Protein AF-A0A7W4HUT7-F1 (afdb_monomer)

Mean predicted aligned error: 7.54 Å

Radius of gyration: 17.28 Å; Cα contacts (8 Å, |Δi|>4): 114; chains: 1; bounding box: 46×26×65 Å

Sequence (146 aa):
MDSSMDNFKQKFIEEAVDLIDTLEKTVLELEENPGDIDIVQRVFRIMHTLKGNSSMFGYEQIDRFTHHMETIYDLVRSHEREVNGAILDVTLRSVDHLKQLLHEAGDESPELMAQQEELMGLMDNIIEGKEPAATQPAATDTPTSS

Structure (mmCIF, N/CA/C/O backbone):
data_AF-A0A7W4HUT7-F1
#
_entry.id   AF-A0A7W4HUT7-F1
#
loop_
_atom_site.group_PDB
_atom_site.id
_atom_site.type_symbol
_atom_site.label_atom_id
_atom_site.label_alt_id
_atom_site.label_comp_id
_atom_site.label_asym_id
_atom_site.label_entity_id
_atom_site.label_seq_id
_atom_site.pdbx_PDB_ins_code
_atom_site.Cartn_x
_atom_site.Cartn_y
_atom_site.Cartn_z
_atom_site.occupancy
_atom_site.B_iso_or_equiv
_atom_site.auth_seq_id
_atom_site.auth_comp_id
_atom_site.auth_asym_id
_atom_site.auth_atom_id
_atom_site.pdbx_PDB_model_num
ATOM 1 N N . MET A 1 1 ? 14.195 3.484 -31.536 1.00 51.25 1 MET A N 1
ATOM 2 C CA . MET A 1 1 ? 12.952 2.725 -31.286 1.00 51.25 1 MET A CA 1
ATOM 3 C C . MET A 1 1 ? 13.290 1.873 -30.073 1.00 51.25 1 MET A C 1
ATOM 5 O O . MET A 1 1 ? 14.078 0.964 -30.251 1.00 51.25 1 MET A O 1
ATOM 9 N N . ASP A 1 2 ? 13.021 2.257 -28.826 1.00 57.62 2 ASP A N 1
ATOM 10 C CA . ASP A 1 2 ? 11.762 2.729 -28.229 1.00 57.62 2 ASP A CA 1
ATOM 11 C C . ASP A 1 2 ? 12.016 3.640 -26.994 1.00 57.62 2 ASP A C 1
ATOM 13 O O . ASP A 1 2 ? 11.728 3.298 -25.858 1.00 57.62 2 ASP A O 1
ATOM 17 N N . SER A 1 3 ? 12.600 4.829 -27.190 1.00 63.44 3 SER A N 1
ATOM 18 C CA . SER A 1 3 ? 12.935 5.732 -26.068 1.00 63.44 3 SER A CA 1
ATOM 19 C C . SER A 1 3 ? 11.719 6.403 -25.417 1.00 63.44 3 SER A C 1
ATOM 21 O O . SER A 1 3 ? 11.862 7.074 -24.401 1.00 63.44 3 SER A O 1
ATOM 23 N N . SER A 1 4 ? 10.527 6.299 -26.007 1.00 68.94 4 SER A N 1
ATOM 24 C CA . SER A 1 4 ? 9.317 6.915 -25.454 1.00 68.94 4 SER A CA 1
ATOM 25 C C . SER A 1 4 ? 8.685 6.028 -24.387 1.00 68.94 4 SER A C 1
ATOM 27 O O . SER A 1 4 ? 8.333 6.546 -23.333 1.00 68.94 4 SER A O 1
ATOM 29 N N . MET A 1 5 ? 8.599 4.713 -24.615 1.00 69.94 5 MET A N 1
ATOM 30 C CA . MET A 1 5 ? 8.050 3.770 -23.637 1.00 69.94 5 MET A CA 1
ATOM 31 C C . MET A 1 5 ? 8.893 3.713 -22.358 1.00 69.94 5 MET A C 1
ATOM 33 O O . MET A 1 5 ? 8.339 3.746 -21.261 1.00 69.94 5 MET A O 1
ATOM 37 N N . ASP A 1 6 ? 10.221 3.739 -22.489 1.00 75.00 6 ASP A N 1
ATOM 38 C CA . ASP A 1 6 ? 11.141 3.761 -21.344 1.00 75.00 6 ASP A CA 1
ATOM 39 C C . ASP A 1 6 ? 10.977 5.035 -20.494 1.00 75.00 6 ASP A C 1
ATOM 41 O O . ASP A 1 6 ? 10.971 4.968 -19.267 1.00 75.00 6 ASP A O 1
ATOM 45 N N . ASN A 1 7 ? 10.742 6.192 -21.128 1.00 79.38 7 ASN A N 1
ATOM 46 C CA . ASN A 1 7 ? 10.446 7.439 -20.411 1.00 79.38 7 ASN A CA 1
ATOM 47 C C . ASN A 1 7 ? 9.108 7.378 -19.653 1.00 79.38 7 ASN A C 1
ATOM 49 O O . ASN A 1 7 ? 9.004 7.910 -18.549 1.00 79.38 7 ASN A O 1
ATOM 53 N N . PHE A 1 8 ? 8.081 6.732 -20.217 1.00 82.62 8 PHE A N 1
ATOM 54 C CA . PHE A 1 8 ? 6.800 6.561 -19.523 1.00 82.62 8 PHE A CA 1
ATOM 55 C C . PHE A 1 8 ? 6.911 5.599 -18.338 1.00 82.62 8 PHE A C 1
ATOM 57 O O . PHE A 1 8 ? 6.339 5.877 -17.286 1.00 82.62 8 PHE A O 1
ATOM 64 N N . LYS A 1 9 ? 7.688 4.518 -18.474 1.00 82.31 9 LYS A N 1
ATOM 65 C CA . LYS A 1 9 ? 7.982 3.601 -17.365 1.00 82.31 9 LYS A CA 1
ATOM 66 C C . LYS A 1 9 ? 8.749 4.290 -16.241 1.00 82.31 9 LYS A C 1
ATOM 68 O O . LYS A 1 9 ? 8.388 4.115 -15.084 1.00 82.31 9 LYS A O 1
ATOM 73 N N . GLN A 1 10 ? 9.746 5.110 -16.572 1.00 84.06 10 GLN A N 1
ATOM 74 C CA . GLN A 1 10 ? 10.496 5.878 -15.576 1.00 84.06 10 GLN A CA 1
ATOM 75 C C . GLN A 1 10 ? 9.586 6.847 -14.809 1.00 84.06 10 GLN A C 1
ATOM 77 O O . GLN A 1 10 ? 9.618 6.883 -13.583 1.00 84.06 10 GLN A O 1
ATOM 82 N N . LYS A 1 11 ? 8.717 7.572 -15.524 1.00 86.81 11 LYS A N 1
ATOM 83 C CA . LYS A 1 11 ? 7.736 8.476 -14.908 1.00 86.81 11 LYS A CA 1
ATOM 84 C C . LYS A 1 11 ? 6.744 7.733 -14.011 1.00 86.81 11 LYS A C 1
ATOM 86 O O . LYS A 1 11 ? 6.391 8.232 -12.951 1.00 86.81 11 LYS A O 1
ATOM 91 N N . PHE A 1 12 ? 6.314 6.539 -14.419 1.00 86.94 12 PHE A N 1
ATOM 92 C CA . PHE A 1 12 ? 5.495 5.678 -13.571 1.00 86.94 12 PHE A CA 1
ATOM 93 C C . PHE A 1 12 ? 6.227 5.287 -12.287 1.00 86.94 12 PHE A C 1
ATOM 95 O O . PHE A 1 12 ? 5.628 5.374 -11.224 1.00 86.94 12 PHE A O 1
ATOM 102 N N . ILE A 1 13 ? 7.497 4.874 -12.368 1.00 88.31 13 ILE A N 1
ATOM 103 C CA . ILE A 1 13 ? 8.278 4.500 -11.181 1.00 88.31 13 ILE A CA 1
ATOM 104 C C . ILE A 1 13 ? 8.372 5.689 -10.219 1.00 88.31 13 ILE A C 1
ATOM 106 O O . ILE A 1 13 ? 8.132 5.520 -9.029 1.00 88.31 13 ILE A O 1
ATOM 110 N N . GLU A 1 14 ? 8.647 6.893 -10.725 1.00 90.00 14 GLU A N 1
ATOM 111 C CA . GLU A 1 14 ? 8.675 8.121 -9.917 1.00 90.00 14 GLU A CA 1
ATOM 112 C C . GLU A 1 14 ? 7.326 8.387 -9.225 1.00 90.00 14 GLU A C 1
ATOM 114 O O . GLU A 1 14 ? 7.277 8.569 -8.011 1.00 90.00 14 GLU A O 1
ATOM 119 N N . GLU A 1 15 ? 6.218 8.327 -9.970 1.00 91.19 15 GLU A N 1
ATOM 120 C CA . GLU A 1 15 ? 4.870 8.512 -9.415 1.00 91.19 15 GLU A CA 1
ATOM 121 C C . GLU A 1 15 ? 4.497 7.409 -8.410 1.00 91.19 15 GLU A C 1
ATOM 123 O O . GLU A 1 15 ? 3.839 7.673 -7.404 1.00 91.19 15 GLU A O 1
ATOM 128 N N . ALA A 1 16 ? 4.915 6.168 -8.660 1.00 92.00 16 ALA A N 1
ATOM 129 C CA . ALA A 1 16 ? 4.662 5.037 -7.780 1.00 92.00 16 ALA A CA 1
ATOM 130 C C . ALA A 1 16 ? 5.435 5.170 -6.460 1.00 92.00 16 ALA A C 1
ATOM 132 O O . ALA A 1 16 ? 4.866 4.901 -5.403 1.00 92.00 16 ALA A O 1
ATOM 133 N N . VAL A 1 17 ? 6.686 5.644 -6.501 1.00 92.19 17 VAL A N 1
ATOM 134 C CA . VAL A 1 17 ? 7.478 5.946 -5.299 1.00 92.19 17 VAL A CA 1
ATOM 135 C C . VAL A 1 17 ? 6.792 7.026 -4.459 1.00 92.19 17 VAL A C 1
ATOM 137 O O . VAL A 1 17 ? 6.580 6.815 -3.265 1.00 92.19 17 VAL A O 1
ATOM 140 N N . ASP A 1 18 ? 6.349 8.125 -5.075 1.00 94.06 18 ASP A N 1
ATOM 141 C CA . ASP A 1 18 ? 5.629 9.198 -4.371 1.00 94.06 18 ASP A CA 1
ATOM 142 C C . ASP A 1 18 ? 4.313 8.702 -3.739 1.00 94.06 18 ASP A C 1
ATOM 144 O O . ASP A 1 18 ? 3.954 9.079 -2.612 1.00 94.06 18 ASP A O 1
ATOM 148 N N . LEU A 1 19 ? 3.582 7.831 -4.447 1.00 94.56 19 LEU A N 1
ATOM 149 C CA . LEU A 1 19 ? 2.367 7.199 -3.931 1.00 94.56 19 LEU A CA 1
ATOM 150 C C . LEU A 1 19 ? 2.668 6.301 -2.730 1.00 94.56 19 LEU A C 1
ATOM 152 O O . LEU A 1 19 ? 1.940 6.368 -1.741 1.00 94.56 19 LEU A O 1
ATOM 156 N N . ILE A 1 20 ? 3.729 5.495 -2.781 1.00 94.50 20 ILE A N 1
ATOM 157 C CA . ILE A 1 20 ? 4.098 4.593 -1.684 1.00 94.50 20 ILE A CA 1
ATOM 158 C C . ILE A 1 20 ? 4.599 5.375 -0.465 1.00 94.50 20 ILE A C 1
ATOM 160 O O . ILE A 1 20 ? 4.224 5.049 0.657 1.00 94.50 20 ILE A O 1
ATOM 164 N N . ASP A 1 21 ? 5.360 6.451 -0.651 1.00 95.12 21 ASP A N 1
ATOM 165 C CA . ASP A 1 21 ? 5.761 7.327 0.458 1.00 95.12 21 ASP A CA 1
ATOM 166 C C . ASP A 1 21 ? 4.551 8.021 1.104 1.00 95.12 21 ASP A C 1
ATOM 168 O O . ASP A 1 21 ? 4.515 8.269 2.314 1.00 95.12 21 ASP A O 1
ATOM 172 N N . THR A 1 22 ? 3.530 8.341 0.306 1.00 96.12 22 THR A N 1
ATOM 173 C CA . THR A 1 22 ? 2.258 8.871 0.815 1.00 96.12 22 THR A CA 1
ATOM 174 C C . THR A 1 22 ? 1.450 7.791 1.537 1.00 96.12 22 THR A C 1
ATOM 176 O O . THR A 1 22 ? 0.825 8.077 2.564 1.00 96.12 22 THR A O 1
ATOM 179 N N . LEU A 1 23 ? 1.473 6.557 1.025 1.00 95.88 23 LEU A N 1
ATOM 180 C CA . LEU A 1 23 ? 0.850 5.393 1.648 1.00 95.88 23 LEU A CA 1
ATOM 181 C C . LEU A 1 23 ? 1.450 5.144 3.031 1.00 95.88 23 LEU A C 1
ATOM 183 O O . LEU A 1 23 ? 0.699 5.097 3.997 1.00 95.88 23 LEU A O 1
ATOM 187 N N . GLU A 1 24 ? 2.777 5.076 3.136 1.00 96.12 24 GLU A N 1
ATOM 188 C CA . GLU A 1 24 ? 3.500 4.869 4.394 1.00 96.12 24 GLU A CA 1
ATOM 189 C C . GLU A 1 24 ? 3.079 5.884 5.460 1.00 96.12 24 GLU A C 1
ATOM 191 O O . GLU A 1 24 ? 2.616 5.512 6.535 1.00 96.12 24 GLU A O 1
ATOM 196 N N . LYS A 1 25 ? 3.141 7.182 5.133 1.00 96.81 25 LYS A N 1
ATOM 197 C CA . LYS A 1 25 ? 2.737 8.259 6.051 1.00 96.81 25 LYS A CA 1
ATOM 198 C C . LYS A 1 25 ? 1.282 8.129 6.488 1.00 96.81 25 LYS A C 1
ATOM 200 O O . LYS A 1 25 ? 0.967 8.372 7.646 1.00 96.81 25 LYS A O 1
ATOM 205 N N . THR A 1 26 ? 0.399 7.756 5.564 1.00 96.31 26 THR A N 1
ATOM 206 C CA . THR A 1 26 ? -1.029 7.585 5.857 1.00 96.31 26 THR A CA 1
ATOM 207 C C . THR A 1 26 ? -1.275 6.359 6.740 1.00 96.31 26 THR A C 1
ATOM 209 O O . THR A 1 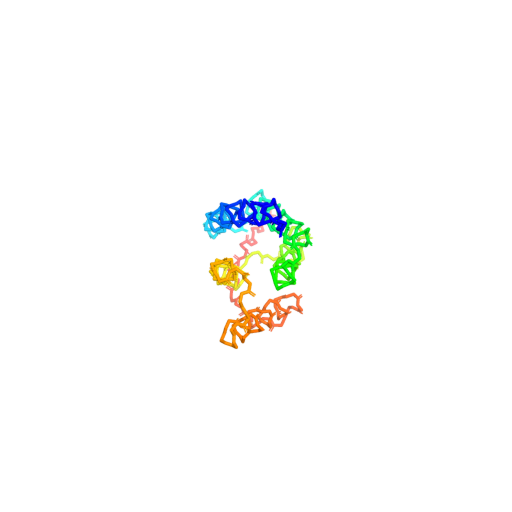26 ? -2.149 6.397 7.598 1.00 96.31 26 THR A O 1
ATOM 212 N N . VAL A 1 27 ? -0.507 5.281 6.568 1.00 95.19 27 VAL A N 1
ATOM 213 C CA . VAL A 1 27 ? -0.593 4.081 7.415 1.00 95.19 27 VAL A CA 1
ATOM 214 C C . VAL A 1 27 ? -0.058 4.364 8.819 1.00 95.19 27 VAL A C 1
ATOM 216 O O . VAL A 1 27 ? -0.672 3.929 9.784 1.00 95.19 27 VAL A O 1
ATOM 219 N N . LEU A 1 28 ? 1.013 5.151 8.956 1.00 95.62 28 LEU A N 1
ATOM 220 C CA . LEU A 1 28 ? 1.497 5.609 10.266 1.00 95.62 28 LEU A CA 1
ATOM 221 C C . LEU A 1 28 ? 0.469 6.512 10.973 1.00 95.62 28 LEU A C 1
ATOM 223 O O . LEU A 1 28 ? 0.239 6.382 12.168 1.00 95.62 28 LEU A O 1
ATOM 227 N N . GLU A 1 29 ? -0.218 7.382 10.231 1.00 95.62 29 GLU A N 1
ATOM 228 C CA . GLU A 1 29 ? -1.333 8.180 10.767 1.00 95.62 29 GLU A CA 1
ATOM 229 C C . GLU A 1 29 ? -2.510 7.292 11.220 1.00 95.62 29 GLU A C 1
ATOM 231 O O . GLU A 1 29 ? -3.152 7.570 12.237 1.00 95.62 29 GLU A O 1
ATOM 236 N N . LEU A 1 30 ? -2.775 6.206 10.480 1.00 94.25 30 LEU A N 1
ATOM 237 C CA . LEU A 1 30 ? -3.786 5.205 10.822 1.00 94.25 30 LEU A CA 1
ATOM 238 C C . LEU A 1 30 ? -3.397 4.401 12.066 1.00 94.25 30 LEU A C 1
ATOM 240 O O . LEU A 1 30 ? -4.271 4.045 12.846 1.00 94.25 30 LEU A O 1
ATOM 244 N N . GLU A 1 31 ? -2.112 4.120 12.269 1.00 92.94 31 GLU A N 1
ATOM 245 C CA . GLU A 1 31 ? -1.619 3.460 13.480 1.00 92.94 31 GLU A CA 1
ATOM 246 C C . GLU A 1 31 ? -1.915 4.295 14.733 1.00 92.94 31 GLU A C 1
ATOM 248 O O . GLU A 1 31 ? -2.351 3.752 15.749 1.00 92.94 31 GLU A O 1
ATOM 253 N N . GLU A 1 32 ? -1.760 5.619 14.651 1.00 93.25 32 GLU A N 1
ATOM 254 C CA . GLU A 1 32 ? -2.133 6.528 15.740 1.00 93.25 32 GLU A CA 1
ATOM 255 C C . GLU A 1 32 ? -3.660 6.648 15.916 1.00 93.25 32 GLU A C 1
ATOM 257 O O . GLU A 1 32 ? -4.135 6.895 17.027 1.00 93.25 32 GLU A O 1
ATOM 262 N N . ASN A 1 33 ? -4.437 6.456 14.841 1.00 92.38 33 ASN A N 1
ATOM 263 C CA . ASN A 1 33 ? -5.891 6.651 14.812 1.00 92.38 33 ASN A CA 1
ATOM 264 C C . ASN A 1 33 ? -6.630 5.490 14.1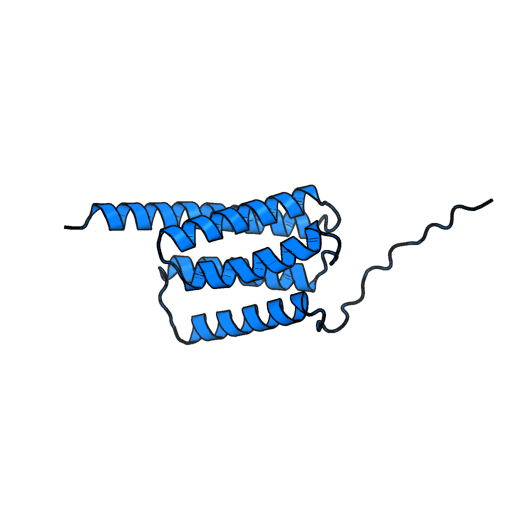03 1.00 92.38 33 ASN A C 1
ATOM 266 O O . ASN A 1 33 ? -7.283 5.706 13.080 1.00 92.38 33 ASN A O 1
ATOM 270 N N . PRO A 1 34 ? -6.606 4.254 14.641 1.00 89.12 34 PRO A N 1
ATOM 271 C CA . PRO A 1 34 ? -7.074 3.055 13.926 1.00 89.12 34 PRO A CA 1
ATOM 272 C C . PRO A 1 34 ? -8.586 3.024 13.655 1.00 89.12 34 PRO A C 1
ATOM 274 O O . PRO A 1 34 ? -9.049 2.259 12.812 1.00 89.12 34 PRO A O 1
ATOM 277 N N . GLY A 1 35 ? -9.366 3.851 14.358 1.00 87.12 35 GLY A N 1
ATOM 278 C CA . GLY A 1 35 ? -10.811 3.997 14.151 1.00 87.12 35 GLY A CA 1
ATOM 279 C C . GLY A 1 35 ? -11.207 5.071 13.133 1.00 87.12 35 GLY A C 1
ATOM 280 O O . GLY A 1 35 ? -12.400 5.268 12.904 1.00 87.12 35 GLY A O 1
ATOM 281 N N . ASP A 1 36 ? -10.249 5.796 12.550 1.00 93.19 36 ASP A N 1
ATOM 282 C CA . ASP A 1 36 ? -10.545 6.867 11.601 1.00 93.19 36 ASP A CA 1
ATOM 283 C C . ASP A 1 36 ? -10.764 6.312 10.184 1.00 93.19 36 ASP A C 1
ATOM 285 O O . ASP A 1 36 ? -9.836 5.992 9.431 1.00 93.19 36 ASP A O 1
ATOM 289 N N . ILE A 1 37 ? -12.039 6.221 9.808 1.00 91.06 37 ILE A N 1
ATOM 290 C CA . ILE A 1 37 ? -12.466 5.718 8.503 1.00 91.06 37 ILE A CA 1
ATOM 291 C C . ILE A 1 37 ? -11.995 6.602 7.339 1.00 91.06 37 ILE A C 1
ATOM 293 O O . ILE A 1 37 ? -11.798 6.093 6.233 1.00 91.06 37 ILE A O 1
ATOM 297 N N . ASP A 1 38 ? -11.772 7.901 7.549 1.00 94.38 38 ASP A N 1
ATOM 298 C CA . ASP A 1 38 ? -11.304 8.794 6.488 1.00 94.38 38 ASP A CA 1
ATOM 299 C C . ASP A 1 38 ? -9.847 8.480 6.121 1.00 94.38 38 ASP A C 1
ATOM 301 O O . ASP A 1 38 ? -9.479 8.520 4.936 1.00 94.38 38 ASP A O 1
ATOM 305 N N . ILE A 1 39 ? -9.032 8.086 7.107 1.00 95.56 39 ILE A N 1
ATOM 306 C CA . ILE A 1 39 ? -7.663 7.607 6.884 1.00 95.56 39 ILE A CA 1
ATOM 307 C C . ILE A 1 39 ? -7.688 6.267 6.140 1.00 95.56 39 ILE A C 1
ATOM 309 O O . ILE A 1 39 ? -7.009 6.127 5.121 1.00 95.56 39 ILE A O 1
ATOM 313 N N . VAL A 1 40 ? -8.538 5.317 6.550 1.00 94.56 40 VAL A N 1
ATOM 314 C CA . VAL A 1 40 ? -8.736 4.036 5.836 1.00 94.56 40 VAL A CA 1
ATOM 315 C C . VAL A 1 40 ? -9.102 4.272 4.363 1.00 94.56 40 VAL A C 1
ATOM 317 O O . VAL A 1 40 ? -8.516 3.672 3.461 1.00 94.56 40 VAL A O 1
ATOM 320 N N . GLN A 1 41 ? -10.023 5.200 4.085 1.00 93.88 41 GLN A N 1
ATOM 321 C CA . GLN A 1 41 ? -10.428 5.548 2.718 1.00 93.88 41 GLN A CA 1
ATOM 322 C C . GLN A 1 4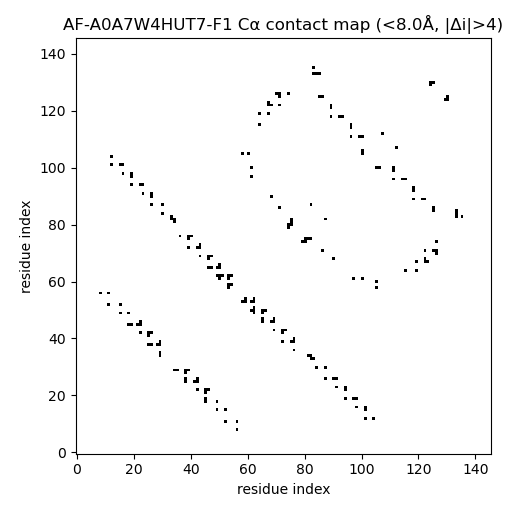1 ? -9.305 6.213 1.912 1.00 93.88 41 GLN A C 1
ATOM 324 O O . GLN A 1 41 ? -9.270 6.111 0.682 1.00 93.88 41 GLN A O 1
ATOM 329 N N . ARG A 1 42 ? -8.392 6.944 2.559 1.00 95.44 42 ARG A N 1
ATOM 330 C CA . ARG A 1 42 ? -7.186 7.471 1.901 1.00 95.44 42 ARG A CA 1
ATOM 331 C C . ARG A 1 42 ? -6.224 6.345 1.543 1.00 95.44 42 ARG A C 1
ATOM 333 O O . ARG A 1 42 ? -5.801 6.295 0.390 1.00 95.44 42 ARG A O 1
ATOM 340 N N . VAL A 1 43 ? -5.944 5.436 2.479 1.00 94.94 43 VAL A N 1
ATOM 341 C CA . VAL A 1 43 ? -5.098 4.255 2.243 1.00 94.94 43 VAL A CA 1
ATOM 342 C C . VAL A 1 43 ? -5.616 3.453 1.048 1.00 94.94 43 VAL A C 1
ATOM 344 O O . VAL A 1 43 ? -4.883 3.240 0.082 1.00 94.94 43 VAL A O 1
ATOM 347 N N . PHE A 1 44 ? -6.909 3.116 1.055 1.00 94.00 44 PHE A N 1
ATOM 348 C CA . PHE A 1 44 ? -7.559 2.379 -0.030 1.00 94.00 44 PHE A CA 1
ATOM 349 C C . PHE A 1 44 ? -7.399 3.075 -1.392 1.00 94.00 44 PHE A C 1
ATOM 351 O O . PHE A 1 44 ? -7.042 2.442 -2.383 1.00 94.00 44 PHE A O 1
ATOM 358 N N . ARG A 1 45 ? -7.622 4.397 -1.462 1.00 94.44 45 ARG A N 1
ATOM 359 C CA . ARG A 1 45 ? -7.497 5.164 -2.716 1.00 94.44 45 ARG A CA 1
ATOM 360 C C . ARG A 1 45 ? -6.074 5.162 -3.272 1.00 94.44 45 ARG A C 1
ATOM 362 O O . ARG A 1 45 ? -5.907 5.085 -4.491 1.00 94.44 45 ARG A O 1
ATOM 369 N N . ILE A 1 46 ? -5.068 5.248 -2.403 1.00 94.62 46 ILE A N 1
ATOM 370 C CA . ILE A 1 46 ? -3.660 5.201 -2.813 1.00 94.62 46 ILE A CA 1
ATOM 371 C C . ILE A 1 46 ? -3.336 3.818 -3.389 1.00 94.62 46 ILE A C 1
ATOM 373 O O . ILE A 1 46 ? -2.822 3.737 -4.504 1.00 94.62 46 ILE A O 1
ATOM 377 N N . MET A 1 47 ? -3.723 2.741 -2.693 1.00 92.38 47 MET A N 1
ATOM 378 C CA . MET A 1 47 ? -3.532 1.364 -3.169 1.00 92.38 47 MET A CA 1
ATOM 379 C C . MET A 1 47 ? -4.236 1.110 -4.505 1.00 92.38 47 MET A C 1
ATOM 381 O O . MET A 1 47 ? -3.623 0.595 -5.435 1.00 92.38 47 MET A O 1
ATOM 385 N N . HIS A 1 48 ? -5.492 1.543 -4.640 1.00 91.62 48 HIS A N 1
ATOM 386 C CA . HIS A 1 48 ? -6.263 1.391 -5.874 1.00 91.62 48 HIS A CA 1
ATOM 387 C C . HIS A 1 48 ? -5.607 2.115 -7.062 1.00 91.62 48 HIS A C 1
ATOM 389 O O . HIS A 1 48 ? -5.585 1.601 -8.181 1.00 91.62 48 HIS A O 1
ATOM 395 N N . THR A 1 49 ? -5.037 3.299 -6.814 1.00 93.12 49 THR A N 1
ATOM 396 C CA . THR A 1 49 ? -4.291 4.057 -7.830 1.00 93.12 49 THR A CA 1
ATOM 397 C C . THR A 1 49 ? -3.000 3.333 -8.213 1.00 93.12 49 THR A C 1
ATOM 399 O O . THR A 1 49 ? -2.706 3.189 -9.398 1.00 93.12 49 THR A O 1
ATOM 402 N N . LEU A 1 50 ? -2.253 2.821 -7.230 1.00 91.88 50 LEU A N 1
ATOM 403 C CA . LEU A 1 50 ? -1.018 2.072 -7.467 1.00 91.88 50 LEU A CA 1
ATOM 404 C C . LEU A 1 50 ? -1.271 0.776 -8.259 1.00 91.88 50 LEU A C 1
ATOM 406 O O . LEU A 1 50 ? -0.533 0.478 -9.200 1.00 91.88 50 LEU A O 1
ATOM 410 N N . LYS A 1 51 ? -2.353 0.051 -7.949 1.00 90.62 51 LYS A N 1
ATOM 411 C CA . LYS A 1 51 ? -2.812 -1.124 -8.705 1.00 90.62 51 LYS A CA 1
ATOM 412 C C . LYS A 1 51 ? -3.158 -0.766 -10.152 1.00 90.62 51 LYS A C 1
ATOM 414 O O . LYS A 1 51 ? -2.647 -1.366 -11.092 1.00 90.62 51 LYS A O 1
ATOM 419 N N . GLY A 1 52 ? -3.982 0.267 -10.347 1.00 89.44 52 GLY A N 1
ATOM 420 C CA . GLY A 1 52 ? -4.366 0.724 -11.685 1.00 89.44 52 GLY A CA 1
ATOM 421 C C . GLY A 1 52 ? -3.156 1.104 -12.541 1.00 89.44 52 GLY A C 1
ATOM 422 O O . GLY A 1 52 ? -3.062 0.701 -13.703 1.00 89.44 52 GLY A O 1
ATOM 423 N N . ASN A 1 53 ? -2.198 1.818 -11.949 1.00 89.12 53 ASN A N 1
ATOM 424 C CA . ASN A 1 53 ? -0.980 2.213 -12.642 1.00 89.12 53 ASN A CA 1
ATOM 425 C C . ASN A 1 53 ? -0.083 0.997 -12.950 1.00 89.12 53 ASN A C 1
ATOM 427 O O . ASN A 1 53 ? 0.358 0.841 -14.086 1.00 89.12 53 ASN A O 1
ATOM 431 N N . SER A 1 54 ? 0.156 0.101 -11.987 1.00 88.50 54 SER A N 1
ATOM 432 C CA . SER A 1 54 ? 0.991 -1.095 -12.204 1.00 88.50 54 SER A CA 1
ATOM 433 C C . SER A 1 54 ? 0.422 -2.029 -13.277 1.00 88.50 54 SER A C 1
ATOM 435 O O . SER A 1 54 ? 1.166 -2.450 -14.166 1.00 88.50 54 SER A O 1
ATOM 437 N N . SER A 1 55 ? -0.894 -2.257 -13.276 1.00 89.06 55 SER A N 1
ATOM 438 C CA . SER A 1 55 ? -1.597 -3.019 -14.315 1.00 89.06 55 SER A CA 1
ATOM 439 C C . SER A 1 55 ? -1.439 -2.38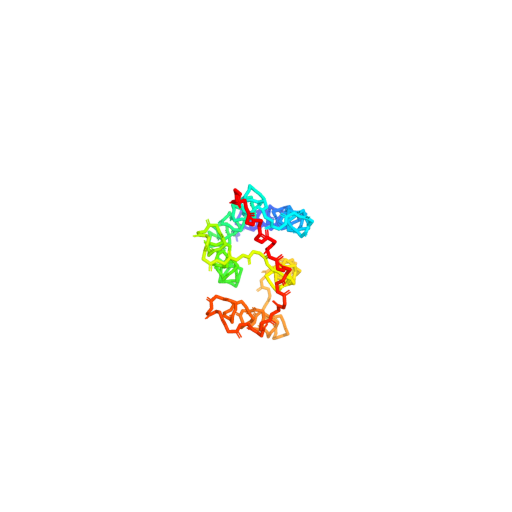9 -15.708 1.00 89.06 55 SER A C 1
ATOM 441 O O . SER A 1 55 ? -1.157 -3.082 -16.685 1.00 89.06 55 SER A O 1
ATOM 443 N N . MET A 1 56 ? -1.528 -1.055 -15.809 1.00 87.81 56 MET A N 1
ATOM 444 C CA . MET A 1 56 ? -1.378 -0.327 -17.077 1.00 87.81 56 MET A CA 1
ATOM 445 C C . MET A 1 56 ? 0.023 -0.463 -17.695 1.00 87.81 56 MET A C 1
ATOM 447 O O . MET A 1 56 ? 0.148 -0.500 -18.921 1.00 87.81 56 MET A O 1
ATOM 451 N N . PHE A 1 57 ? 1.071 -0.530 -16.869 1.00 85.88 57 PHE A N 1
ATOM 452 C CA . PHE A 1 57 ? 2.463 -0.622 -17.327 1.00 85.88 57 PHE A CA 1
ATOM 453 C C . PHE A 1 57 ? 3.023 -2.055 -17.356 1.00 85.88 57 PHE A C 1
ATOM 455 O O . PHE A 1 57 ? 4.159 -2.244 -17.798 1.00 85.88 57 PHE A O 1
ATOM 462 N N . GLY A 1 58 ? 2.226 -3.055 -16.959 1.00 85.00 58 GLY A N 1
ATOM 463 C CA . GLY A 1 58 ? 2.582 -4.476 -17.016 1.00 85.00 58 GLY A CA 1
ATOM 464 C C . GLY A 1 58 ? 3.442 -4.968 -15.848 1.00 85.00 58 GLY A C 1
ATOM 465 O O . GLY A 1 58 ? 4.175 -5.938 -16.010 1.00 85.00 58 GLY A O 1
ATOM 466 N N . TYR A 1 59 ? 3.380 -4.310 -14.688 1.00 87.81 59 TYR A N 1
ATOM 467 C CA . TYR A 1 59 ? 4.057 -4.766 -13.469 1.00 87.81 59 TYR A CA 1
ATOM 468 C C . TYR A 1 59 ? 3.166 -5.753 -12.706 1.00 87.81 59 TYR A C 1
ATOM 470 O O . TYR A 1 59 ? 2.546 -5.398 -11.702 1.00 87.81 59 TYR A O 1
ATOM 478 N N . GLU A 1 60 ? 3.094 -6.991 -13.197 1.00 87.75 60 GLU A N 1
ATOM 479 C CA . GLU A 1 60 ? 2.190 -8.035 -12.683 1.00 87.75 60 GLU A CA 1
ATOM 480 C C . GLU A 1 60 ? 2.399 -8.335 -11.191 1.00 87.75 60 GLU A C 1
ATOM 482 O O . GLU A 1 60 ? 1.431 -8.496 -10.450 1.00 87.75 60 GLU A O 1
ATOM 487 N N . GLN A 1 61 ? 3.652 -8.338 -10.729 1.00 89.12 61 GLN A N 1
ATOM 488 C CA . GLN A 1 61 ? 3.980 -8.591 -9.324 1.00 89.12 61 GLN A CA 1
ATOM 489 C C . GLN A 1 61 ? 3.410 -7.501 -8.403 1.00 89.12 61 GLN A C 1
ATOM 491 O O . GLN A 1 61 ? 2.783 -7.806 -7.390 1.00 89.12 61 GLN A O 1
ATOM 496 N N . ILE A 1 62 ? 3.524 -6.232 -8.808 1.00 90.44 62 ILE A N 1
ATOM 497 C CA . ILE A 1 62 ? 2.968 -5.092 -8.066 1.00 90.44 62 ILE A CA 1
ATOM 498 C C . ILE A 1 62 ? 1.434 -5.123 -8.099 1.00 90.44 62 ILE A C 1
ATOM 500 O O . ILE A 1 62 ? 0.798 -4.919 -7.065 1.00 90.44 62 ILE A O 1
ATOM 504 N N . ASP A 1 63 ? 0.827 -5.417 -9.250 1.00 90.75 63 ASP A N 1
ATOM 505 C CA . ASP A 1 63 ? -0.633 -5.534 -9.389 1.00 90.75 63 ASP A CA 1
ATOM 506 C C . ASP A 1 63 ? -1.195 -6.631 -8.469 1.00 90.75 63 ASP A C 1
ATOM 508 O O . ASP A 1 63 ? -2.075 -6.386 -7.638 1.00 90.75 63 ASP A O 1
ATOM 512 N N . ARG A 1 64 ? -0.611 -7.835 -8.524 1.00 89.69 64 ARG A N 1
ATOM 513 C CA . ARG A 1 64 ? -1.009 -8.969 -7.681 1.00 89.69 64 ARG A CA 1
ATOM 514 C C . ARG A 1 64 ? -0.857 -8.653 -6.194 1.00 89.69 64 ARG A C 1
ATOM 516 O O . ARG A 1 64 ? -1.747 -8.988 -5.407 1.00 89.69 64 ARG A O 1
ATOM 523 N N . PHE A 1 65 ? 0.250 -8.025 -5.813 1.00 91.56 65 PHE A N 1
ATOM 524 C CA . PHE A 1 65 ? 0.541 -7.703 -4.423 1.00 91.56 65 PHE A CA 1
ATOM 525 C C . PHE A 1 65 ? -0.403 -6.623 -3.875 1.00 91.56 65 PHE A C 1
ATOM 527 O O . PHE A 1 65 ? -1.048 -6.818 -2.843 1.00 91.56 65 PHE A O 1
ATOM 534 N N . THR A 1 66 ? -0.581 -5.526 -4.617 1.00 92.31 66 THR A N 1
ATOM 535 C CA . THR A 1 66 ? -1.495 -4.435 -4.235 1.00 92.31 66 THR A CA 1
ATOM 536 C C . THR A 1 66 ? -2.955 -4.879 -4.172 1.00 92.31 66 THR A C 1
ATOM 538 O O . THR A 1 66 ? -3.700 -4.373 -3.336 1.00 92.31 66 THR A O 1
ATOM 541 N N . HIS A 1 67 ? -3.370 -5.865 -4.971 1.00 92.81 67 HIS A N 1
ATOM 542 C CA . HIS A 1 67 ? -4.717 -6.432 -4.899 1.00 92.81 67 HIS A CA 1
ATOM 543 C C . HIS A 1 67 ? -5.031 -7.098 -3.544 1.00 92.81 67 HIS A C 1
ATOM 545 O O . HIS A 1 67 ? -6.144 -6.950 -3.030 1.00 92.81 67 HIS A O 1
ATOM 551 N N . HIS A 1 68 ? -4.068 -7.796 -2.930 1.00 93.06 68 HIS A N 1
ATOM 552 C CA . HIS A 1 68 ? -4.276 -8.434 -1.620 1.00 93.06 68 HIS A CA 1
ATOM 553 C C . HIS A 1 68 ? -4.403 -7.377 -0.521 1.00 93.06 68 HIS A C 1
ATOM 555 O O . HIS A 1 68 ? -5.314 -7.441 0.305 1.00 93.06 68 HIS A O 1
ATOM 561 N N . MET A 1 69 ? -3.561 -6.342 -0.580 1.00 93.38 69 MET A N 1
ATOM 562 C CA . MET A 1 69 ? -3.658 -5.193 0.320 1.00 93.38 69 MET A CA 1
ATOM 563 C C . MET A 1 69 ? -5.010 -4.480 0.167 1.00 93.38 69 MET A C 1
ATOM 565 O O . MET A 1 69 ? -5.693 -4.229 1.158 1.00 93.38 69 MET A O 1
ATOM 569 N N . GLU A 1 70 ? -5.446 -4.216 -1.070 1.00 93.88 70 GLU A N 1
ATOM 570 C CA . GLU A 1 70 ? -6.747 -3.594 -1.348 1.00 93.88 70 GLU A CA 1
ATOM 571 C C . GLU A 1 70 ? -7.901 -4.418 -0.767 1.00 93.88 70 GLU A C 1
ATOM 573 O O . GLU A 1 70 ? -8.831 -3.839 -0.213 1.00 93.88 70 GLU A O 1
ATOM 578 N N . THR A 1 71 ? -7.816 -5.750 -0.820 1.00 94.12 71 THR A N 1
ATOM 579 C CA . THR A 1 71 ? -8.831 -6.653 -0.254 1.00 94.12 71 THR A CA 1
ATOM 580 C C . THR A 1 71 ? -8.931 -6.521 1.268 1.00 94.12 71 THR A C 1
ATOM 582 O O . THR A 1 71 ? -10.035 -6.449 1.803 1.00 94.12 71 THR A O 1
ATOM 585 N N . ILE A 1 72 ? -7.806 -6.420 1.985 1.00 93.75 72 ILE A N 1
ATOM 586 C CA . ILE A 1 72 ? -7.819 -6.192 3.442 1.00 93.75 72 ILE A CA 1
ATOM 587 C C . ILE A 1 72 ? -8.522 -4.871 3.764 1.00 93.75 72 ILE A C 1
ATOM 589 O O . ILE A 1 72 ? -9.436 -4.831 4.589 1.00 93.75 72 ILE A O 1
ATOM 593 N N . TYR A 1 73 ? -8.134 -3.789 3.088 1.00 93.94 73 TYR A N 1
ATOM 594 C CA . TYR A 1 73 ? -8.718 -2.469 3.328 1.00 93.94 73 TYR A CA 1
ATOM 595 C C . TYR A 1 73 ? -10.169 -2.353 2.834 1.00 93.94 73 TYR A C 1
ATOM 597 O O . TYR A 1 73 ? -10.925 -1.535 3.363 1.00 93.94 73 TYR A O 1
ATOM 605 N N . ASP A 1 74 ? -10.591 -3.196 1.886 1.00 94.12 74 ASP A N 1
ATOM 606 C CA . ASP A 1 74 ? -11.990 -3.354 1.484 1.00 94.12 74 ASP A CA 1
ATOM 607 C C . ASP A 1 74 ? -12.849 -3.950 2.612 1.00 94.12 74 ASP A C 1
ATOM 609 O O . ASP A 1 74 ? -13.931 -3.441 2.917 1.00 94.12 74 ASP A O 1
ATOM 613 N N . LEU A 1 75 ? -12.339 -4.972 3.305 1.00 92.56 75 LEU A N 1
ATOM 614 C CA . LEU A 1 75 ? -13.007 -5.548 4.476 1.00 92.56 75 LEU A CA 1
ATOM 615 C C . LEU A 1 75 ? -13.095 -4.539 5.626 1.00 92.56 75 LEU A C 1
ATOM 617 O O . LEU A 1 75 ? -14.136 -4.436 6.279 1.00 92.56 75 LEU A O 1
ATOM 621 N N . VAL A 1 76 ? -12.031 -3.759 5.847 1.00 92.06 76 VAL A N 1
ATOM 622 C CA . VAL A 1 76 ? -12.007 -2.720 6.887 1.00 92.06 76 VAL A CA 1
ATOM 623 C C . VAL A 1 76 ? -13.042 -1.631 6.600 1.00 92.06 76 VAL A C 1
ATOM 625 O O . VAL A 1 76 ? -13.864 -1.319 7.460 1.00 92.06 76 VAL A O 1
ATOM 628 N N . ARG A 1 77 ? -13.083 -1.075 5.379 1.00 91.25 77 ARG A N 1
ATOM 629 C CA . ARG A 1 77 ? -14.079 -0.037 5.037 1.00 91.25 77 ARG A CA 1
ATOM 630 C C . ARG A 1 77 ? -15.517 -0.565 5.043 1.00 91.25 77 ARG A C 1
ATOM 632 O O . ARG A 1 77 ? -16.451 0.195 5.299 1.00 91.25 77 ARG A O 1
ATOM 639 N N . SER A 1 78 ? -15.695 -1.858 4.775 1.00 91.31 78 SER A N 1
ATOM 640 C CA . SER A 1 78 ? -16.993 -2.541 4.815 1.00 91.31 78 SER A CA 1
ATOM 641 C C . SER A 1 78 ? -17.419 -2.931 6.235 1.00 91.31 78 SER A C 1
ATOM 643 O O . SER A 1 78 ? -18.503 -3.479 6.410 1.00 91.31 78 SER A O 1
ATOM 645 N N . HIS A 1 79 ? -16.619 -2.586 7.254 1.00 87.62 79 HIS A N 1
ATOM 646 C CA . HIS A 1 79 ? -16.846 -2.916 8.666 1.00 87.62 79 HIS A CA 1
ATOM 647 C C . HIS A 1 79 ? -16.897 -4.433 8.936 1.00 87.62 79 HIS A C 1
ATOM 649 O O . HIS A 1 79 ? -17.457 -4.880 9.935 1.00 87.62 79 HIS A O 1
ATOM 655 N N . GLU A 1 80 ? -16.299 -5.241 8.056 1.00 89.38 80 GLU A N 1
ATOM 656 C CA . GLU A 1 80 ? -16.149 -6.692 8.233 1.00 89.38 80 GLU A CA 1
ATOM 657 C C . GLU A 1 80 ? -14.889 -7.048 9.043 1.00 89.38 80 GLU A C 1
ATOM 659 O O . GLU A 1 80 ? -14.738 -8.173 9.542 1.00 89.38 80 GLU A O 1
ATOM 664 N N . ARG A 1 81 ? -13.973 -6.080 9.172 1.00 88.12 81 ARG A N 1
ATOM 665 C CA . ARG A 1 81 ? -12.740 -6.143 9.958 1.00 88.12 81 ARG A CA 1
ATOM 666 C C . ARG A 1 81 ? -12.462 -4.792 10.609 1.00 88.12 81 ARG A C 1
ATOM 668 O O . ARG A 1 81 ? -12.782 -3.747 10.054 1.00 88.12 81 ARG A O 1
ATOM 675 N N . GLU A 1 82 ? -11.821 -4.829 11.767 1.00 88.88 82 GLU A N 1
ATOM 676 C CA . GLU A 1 82 ? -11.281 -3.640 12.422 1.00 88.88 82 GLU A CA 1
ATOM 677 C C . GLU A 1 82 ? -9.781 -3.555 12.154 1.00 88.88 82 GLU A C 1
ATOM 679 O O . GLU A 1 82 ? -9.103 -4.584 12.085 1.00 88.88 82 GLU A O 1
ATOM 684 N N . VAL A 1 83 ? -9.257 -2.334 12.027 1.00 90.75 83 VAL A N 1
ATOM 685 C CA . VAL A 1 83 ? -7.808 -2.121 11.964 1.00 90.75 83 VAL A CA 1
ATOM 686 C C . VAL A 1 83 ? -7.190 -2.629 13.262 1.00 90.75 83 VAL A C 1
ATOM 688 O O . VAL A 1 83 ? -7.579 -2.224 14.357 1.00 90.75 83 VAL A O 1
ATOM 691 N N . ASN A 1 84 ? -6.216 -3.523 13.136 1.00 90.38 84 ASN A N 1
ATOM 692 C CA . ASN A 1 84 ? -5.489 -4.095 14.257 1.00 90.38 84 ASN A CA 1
ATOM 693 C C . ASN A 1 84 ? -3.976 -4.054 13.980 1.00 90.38 84 ASN A C 1
ATOM 695 O O . ASN A 1 84 ? -3.537 -3.717 12.878 1.00 90.38 84 ASN A O 1
ATOM 699 N N . GLY A 1 85 ? -3.171 -4.414 14.981 1.00 89.69 85 GLY A N 1
ATOM 700 C CA . GLY A 1 85 ? -1.713 -4.402 14.847 1.00 89.69 85 GLY A CA 1
ATOM 701 C C . GLY A 1 85 ? -1.181 -5.335 13.753 1.00 89.69 85 GLY A C 1
ATOM 702 O O . GLY A 1 85 ? -0.155 -5.033 13.161 1.00 89.69 85 GLY A O 1
ATOM 703 N N . ALA 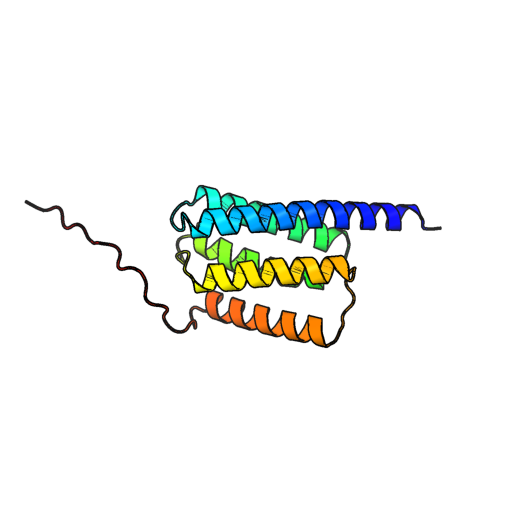A 1 86 ? -1.879 -6.429 13.442 1.00 90.88 86 ALA A N 1
ATOM 704 C CA . ALA A 1 86 ? -1.456 -7.361 12.400 1.00 90.88 86 ALA A CA 1
ATOM 705 C C . ALA A 1 86 ? -1.699 -6.803 10.985 1.00 90.88 86 ALA A C 1
ATOM 707 O O . ALA A 1 86 ? -0.822 -6.912 10.130 1.00 90.88 86 ALA A O 1
ATOM 708 N N . ILE A 1 87 ? -2.826 -6.115 10.762 1.00 92.56 87 ILE A N 1
ATOM 709 C CA . ILE A 1 87 ? -3.104 -5.366 9.527 1.00 92.56 87 ILE A CA 1
ATOM 710 C C . ILE A 1 87 ? -2.068 -4.256 9.332 1.00 92.56 87 ILE A C 1
ATOM 712 O O . ILE A 1 87 ? -1.548 -4.089 8.230 1.00 92.56 87 ILE A O 1
ATOM 716 N N . LEU A 1 88 ? -1.751 -3.500 10.386 1.00 93.69 88 LEU A N 1
ATOM 717 C CA . LEU A 1 88 ? -0.768 -2.417 10.309 1.00 93.69 88 LEU A CA 1
ATOM 718 C C . LEU A 1 88 ? 0.645 -2.952 10.035 1.00 93.69 88 LEU A C 1
ATOM 720 O O . LEU A 1 88 ? 1.297 -2.467 9.112 1.00 93.69 88 LEU A O 1
ATOM 724 N N . ASP A 1 89 ? 1.077 -3.992 10.757 1.00 93.88 89 ASP A N 1
ATOM 725 C CA . ASP A 1 89 ? 2.381 -4.640 10.559 1.00 93.88 89 ASP A CA 1
ATOM 726 C C . ASP A 1 89 ? 2.537 -5.162 9.129 1.00 93.88 89 ASP A C 1
ATOM 728 O O . ASP A 1 89 ? 3.493 -4.805 8.434 1.00 93.88 89 ASP A O 1
ATOM 732 N N . VAL A 1 90 ? 1.566 -5.947 8.643 1.00 94.88 90 VAL A N 1
ATOM 733 C CA . VAL A 1 90 ? 1.648 -6.485 7.282 1.00 94.88 90 VAL A CA 1
ATOM 734 C C . VAL A 1 90 ? 1.613 -5.365 6.248 1.00 94.88 90 VAL A C 1
ATOM 736 O O . VAL A 1 90 ? 2.310 -5.459 5.240 1.00 94.88 90 VAL A O 1
ATOM 739 N N . THR A 1 91 ? 0.871 -4.279 6.490 1.00 94.25 91 THR A N 1
ATOM 740 C CA . THR A 1 91 ? 0.797 -3.151 5.554 1.00 94.25 91 THR A CA 1
ATOM 741 C C . THR A 1 91 ? 2.117 -2.391 5.477 1.00 94.25 91 THR A C 1
ATOM 743 O O . THR A 1 91 ? 2.566 -2.096 4.371 1.00 94.25 91 THR A O 1
ATOM 746 N N . LEU A 1 92 ? 2.773 -2.109 6.605 1.00 94.56 92 LEU A N 1
ATOM 747 C CA . LEU A 1 92 ? 4.081 -1.442 6.620 1.00 94.56 92 LEU A CA 1
ATOM 748 C C . LEU A 1 92 ? 5.160 -2.310 5.959 1.00 94.56 92 LEU A C 1
ATOM 750 O O . LEU A 1 92 ? 5.877 -1.842 5.077 1.00 94.56 92 LEU A O 1
ATOM 754 N N . ARG A 1 93 ? 5.196 -3.611 6.271 1.00 95.81 93 ARG A N 1
ATOM 755 C CA . ARG A 1 93 ? 6.094 -4.560 5.590 1.00 95.81 93 ARG A CA 1
ATOM 756 C C . ARG A 1 93 ? 5.822 -4.638 4.086 1.00 95.81 93 ARG A C 1
ATOM 758 O O . ARG A 1 93 ? 6.742 -4.797 3.288 1.00 95.81 93 ARG A O 1
ATOM 765 N N . SER A 1 94 ? 4.558 -4.510 3.692 1.00 94.69 94 SER A N 1
ATOM 766 C CA . SER A 1 94 ? 4.147 -4.485 2.290 1.00 94.69 94 SER A CA 1
ATOM 767 C C . SER A 1 94 ? 4.573 -3.198 1.580 1.00 94.69 94 SER A C 1
ATOM 769 O O . SER A 1 94 ? 4.999 -3.251 0.430 1.00 94.69 94 SER A O 1
ATOM 771 N N . VAL A 1 95 ? 4.523 -2.049 2.258 1.00 94.62 95 VAL A N 1
ATOM 772 C CA . VAL A 1 95 ? 5.081 -0.781 1.762 1.00 94.62 95 VAL A CA 1
ATOM 773 C C . VAL A 1 95 ? 6.575 -0.931 1.476 1.00 94.62 95 VAL A C 1
ATOM 775 O O . VAL A 1 95 ? 7.014 -0.603 0.373 1.00 94.62 95 VAL A O 1
ATOM 778 N N . ASP A 1 96 ? 7.344 -1.486 2.414 1.00 94.00 96 ASP A N 1
ATOM 779 C CA . ASP A 1 96 ? 8.782 -1.721 2.229 1.00 94.00 96 ASP A CA 1
ATOM 780 C C . ASP A 1 96 ? 9.069 -2.660 1.052 1.00 94.00 96 ASP A C 1
ATOM 782 O O . ASP A 1 96 ? 9.999 -2.435 0.272 1.00 94.00 96 ASP A O 1
ATOM 786 N N . HIS A 1 97 ? 8.255 -3.705 0.898 1.00 93.62 97 HIS A N 1
ATOM 787 C CA . HIS A 1 97 ? 8.370 -4.649 -0.207 1.00 93.62 97 HIS A CA 1
ATOM 788 C C . HIS A 1 97 ? 8.043 -4.002 -1.565 1.00 93.62 97 HIS A C 1
ATOM 790 O O . HIS A 1 97 ? 8.770 -4.193 -2.538 1.00 93.62 97 HIS A O 1
ATOM 796 N N . LEU A 1 98 ? 7.008 -3.157 -1.633 1.00 92.50 98 LEU A N 1
ATOM 797 C CA . LEU A 1 98 ? 6.669 -2.391 -2.837 1.00 92.50 98 LEU A CA 1
ATOM 798 C C . LEU A 1 98 ? 7.802 -1.448 -3.262 1.00 92.50 98 LEU A C 1
ATOM 800 O O . LEU A 1 98 ? 8.086 -1.333 -4.456 1.00 92.50 98 LEU A O 1
ATOM 804 N N . LYS A 1 99 ? 8.484 -0.803 -2.304 1.00 91.94 99 LYS A N 1
ATOM 805 C CA . LYS A 1 99 ? 9.667 0.024 -2.600 1.00 91.94 99 LYS A CA 1
ATOM 806 C C . LYS A 1 99 ? 10.795 -0.810 -3.211 1.00 91.94 99 LYS A C 1
ATOM 808 O O . LYS A 1 99 ? 11.438 -0.348 -4.152 1.00 91.94 99 LYS A O 1
ATOM 813 N N . GLN A 1 100 ? 11.011 -2.032 -2.721 1.00 91.25 100 GLN A N 1
ATOM 814 C CA . GLN A 1 100 ? 12.012 -2.951 -3.274 1.00 91.25 100 GLN A CA 1
ATOM 815 C C . GLN A 1 100 ? 11.655 -3.390 -4.700 1.00 91.25 100 GLN A C 1
ATOM 817 O O . GLN A 1 100 ? 12.486 -3.244 -5.594 1.00 91.25 100 GLN A O 1
ATOM 822 N N . LEU A 1 101 ? 10.405 -3.807 -4.943 1.00 89.62 101 LEU A N 1
ATOM 823 C CA . LEU A 1 101 ? 9.918 -4.175 -6.282 1.00 89.62 101 LEU A CA 1
ATOM 824 C C . LEU A 1 101 ? 10.099 -3.042 -7.304 1.00 89.62 101 LEU A C 1
ATOM 826 O O . LEU A 1 101 ? 10.484 -3.292 -8.446 1.00 89.62 101 LEU A O 1
ATOM 830 N N . LEU A 1 102 ? 9.850 -1.790 -6.905 1.00 87.38 102 LEU A N 1
ATOM 831 C CA . LEU A 1 102 ? 10.062 -0.630 -7.775 1.00 87.38 102 LEU A CA 1
ATOM 832 C C . LEU A 1 102 ? 11.539 -0.303 -7.993 1.00 87.38 102 LEU A C 1
ATOM 834 O O . LEU A 1 102 ? 11.920 0.035 -9.113 1.00 87.38 102 LEU A O 1
ATOM 838 N N . HIS A 1 103 ? 12.366 -0.384 -6.948 1.00 84.75 103 HIS A N 1
ATOM 839 C CA . HIS A 1 103 ? 13.798 -0.095 -7.045 1.00 84.75 103 HIS A CA 1
ATOM 840 C C . HIS A 1 103 ? 14.517 -1.094 -7.956 1.00 84.75 103 HIS A C 1
ATOM 842 O O . HIS A 1 103 ? 15.390 -0.711 -8.734 1.00 84.75 103 HIS A O 1
ATOM 848 N N . GLU A 1 104 ? 14.112 -2.362 -7.906 1.00 80.25 104 GLU A N 1
ATOM 849 C CA . GLU A 1 104 ? 14.616 -3.401 -8.802 1.00 80.25 104 GLU A CA 1
ATOM 850 C C . GLU A 1 104 ? 13.915 -3.390 -10.176 1.00 80.25 104 GLU A C 1
ATOM 852 O O . GLU A 1 104 ? 14.181 -4.245 -11.012 1.00 80.25 104 GLU A O 1
ATOM 857 N N . ALA A 1 105 ? 13.047 -2.405 -10.450 1.00 70.88 105 ALA A N 1
ATOM 858 C CA . ALA A 1 105 ? 12.280 -2.267 -11.692 1.00 70.88 105 ALA A CA 1
ATOM 859 C C . ALA A 1 105 ? 11.507 -3.543 -12.091 1.00 70.88 105 ALA A C 1
ATOM 861 O O . ALA A 1 105 ? 11.309 -3.812 -13.279 1.00 70.88 105 ALA A O 1
ATOM 862 N N . GLY A 1 106 ? 11.056 -4.316 -11.101 1.00 64.00 106 GLY A N 1
ATOM 863 C CA . GLY A 1 106 ? 10.428 -5.616 -11.307 1.00 64.00 106 GLY A CA 1
ATOM 864 C C . GLY A 1 106 ? 11.407 -6.769 -11.542 1.00 64.00 106 GLY A C 1
ATOM 865 O O . GLY A 1 106 ? 10.994 -7.760 -12.137 1.00 64.00 106 GLY A O 1
ATOM 866 N N . ASP A 1 107 ? 12.675 -6.665 -11.120 1.00 69.62 107 ASP A N 1
ATOM 867 C CA . ASP A 1 107 ? 13.551 -7.839 -11.031 1.00 69.62 107 ASP A CA 1
ATOM 868 C C . ASP A 1 107 ? 12.925 -8.864 -10.076 1.00 69.62 107 ASP A C 1
ATOM 870 O O . ASP A 1 107 ? 12.445 -8.543 -8.987 1.00 69.62 107 ASP A O 1
ATOM 874 N N . GLU A 1 108 ? 12.898 -10.117 -10.509 1.00 76.75 108 GLU A N 1
ATOM 875 C CA . GLU A 1 108 ? 12.239 -11.212 -9.801 1.00 76.75 108 GLU A CA 1
ATOM 876 C C . GLU A 1 108 ? 13.290 -12.073 -9.113 1.00 76.75 108 GLU A C 1
ATOM 878 O O . GLU A 1 108 ? 13.398 -13.284 -9.342 1.00 76.75 108 GLU A O 1
ATOM 883 N N . SER A 1 109 ? 14.116 -11.438 -8.278 1.00 87.06 109 SER A N 1
ATOM 884 C CA . SER A 1 109 ? 15.099 -12.190 -7.512 1.00 87.06 109 SER A CA 1
ATOM 885 C C . SER A 1 109 ? 14.379 -13.242 -6.647 1.00 87.06 109 SER A C 1
ATOM 887 O O . SER A 1 109 ? 13.307 -12.969 -6.091 1.00 87.06 109 SER A O 1
ATOM 889 N N . PRO A 1 110 ? 14.926 -14.466 -6.507 1.00 88.56 110 PRO A N 1
ATOM 890 C CA . PRO A 1 110 ? 14.269 -15.515 -5.727 1.00 88.56 110 PRO A CA 1
ATOM 891 C C . PRO A 1 110 ? 13.973 -15.100 -4.281 1.00 88.56 110 PRO A C 1
ATOM 893 O O . PRO A 1 110 ? 12.979 -15.535 -3.707 1.00 88.56 110 PRO A O 1
ATOM 896 N N . GLU A 1 111 ? 14.826 -14.251 -3.703 1.00 89.50 111 GLU A N 1
ATOM 897 C CA . GLU A 1 111 ? 14.667 -13.716 -2.349 1.00 89.50 111 GLU A CA 1
ATOM 898 C C . GLU A 1 111 ? 13.475 -12.756 -2.265 1.00 89.50 111 GLU A C 1
ATOM 900 O O . GLU A 1 111 ? 12.646 -12.888 -1.363 1.00 89.50 111 GLU A O 1
ATOM 905 N N . LEU A 1 112 ? 13.340 -11.849 -3.238 1.00 89.88 112 LEU A N 1
ATOM 906 C CA . LEU A 1 112 ? 12.224 -10.910 -3.300 1.00 89.88 112 LEU A CA 1
ATOM 907 C C . LEU A 1 112 ? 10.898 -11.641 -3.538 1.00 89.88 112 LEU A C 1
ATOM 909 O O . LEU A 1 112 ? 9.909 -11.367 -2.864 1.00 89.88 112 LEU A O 1
ATOM 913 N N . MET A 1 113 ? 10.878 -12.633 -4.430 1.00 90.94 113 MET A N 1
ATOM 914 C CA . MET A 1 113 ? 9.676 -13.433 -4.691 1.00 90.94 113 MET A CA 1
ATOM 915 C C . MET A 1 113 ? 9.263 -14.280 -3.482 1.00 90.94 113 MET A C 1
ATOM 917 O O . MET A 1 113 ? 8.076 -14.355 -3.170 1.00 90.94 113 MET A O 1
ATOM 921 N N . ALA A 1 114 ? 10.224 -14.860 -2.756 1.00 92.88 114 ALA A N 1
ATOM 922 C CA . ALA A 1 114 ? 9.940 -15.585 -1.519 1.00 92.88 114 ALA A CA 1
ATOM 923 C C . ALA A 1 114 ? 9.358 -14.663 -0.435 1.00 92.88 114 ALA A C 1
ATOM 925 O O . ALA A 1 114 ? 8.397 -15.036 0.238 1.00 92.88 114 ALA A O 1
ATOM 926 N N . GLN A 1 115 ? 9.895 -13.445 -0.295 1.00 93.19 115 GLN A N 1
ATOM 927 C CA . GLN A 1 115 ? 9.334 -12.438 0.608 1.00 93.19 115 GLN A CA 1
ATOM 928 C C . GLN A 1 115 ? 7.914 -12.033 0.191 1.00 93.19 115 GLN A C 1
ATOM 930 O O . GLN A 1 115 ? 7.037 -11.911 1.047 1.00 93.19 115 GLN A O 1
ATOM 935 N N . GLN A 1 116 ? 7.670 -11.856 -1.111 1.00 93.44 116 GLN A N 1
ATOM 936 C CA . GLN A 1 116 ? 6.340 -11.544 -1.626 1.00 93.44 116 GLN A CA 1
ATOM 937 C C . GLN A 1 116 ? 5.340 -12.644 -1.256 1.00 93.44 116 GLN A C 1
ATOM 939 O O . GLN A 1 116 ? 4.269 -12.350 -0.731 1.00 93.44 116 GLN A O 1
ATOM 944 N N . GLU A 1 117 ? 5.689 -13.911 -1.491 1.00 94.06 117 GLU A N 1
ATOM 945 C CA . GLU A 1 117 ? 4.839 -15.056 -1.150 1.00 94.06 117 GLU A CA 1
ATOM 946 C C . GLU A 1 117 ? 4.564 -15.157 0.355 1.00 94.06 117 GLU A C 1
ATOM 948 O O . GLU A 1 117 ? 3.428 -15.432 0.745 1.00 94.06 117 GLU A O 1
ATOM 953 N N . GLU A 1 118 ? 5.560 -14.886 1.204 1.00 95.38 118 GLU A N 1
ATOM 954 C CA . GLU A 1 118 ? 5.378 -14.838 2.658 1.00 95.38 118 GLU A CA 1
ATOM 955 C C . GLU A 1 118 ? 4.342 -13.776 3.053 1.00 95.38 118 GLU A C 1
ATOM 957 O O . GLU A 1 118 ? 3.384 -14.074 3.769 1.00 95.38 118 GLU A O 1
ATOM 962 N N . LEU A 1 119 ? 4.507 -12.545 2.562 1.00 95.38 119 LEU A N 1
ATOM 963 C CA . LEU A 1 119 ? 3.606 -11.432 2.862 1.00 95.38 119 LEU A CA 1
ATOM 964 C C . LEU A 1 119 ? 2.195 -11.687 2.329 1.00 95.38 119 LEU A C 1
ATOM 966 O O . LEU A 1 119 ? 1.220 -11.427 3.031 1.00 95.38 119 LEU A O 1
ATOM 970 N N . MET A 1 120 ? 2.075 -12.252 1.128 1.00 94.44 120 MET A N 1
ATOM 971 C CA . MET A 1 120 ? 0.787 -12.665 0.573 1.00 94.44 120 MET A CA 1
ATOM 972 C C . MET A 1 120 ? 0.104 -13.724 1.438 1.00 94.44 120 MET A C 1
ATOM 974 O O . MET A 1 120 ? -1.075 -13.582 1.741 1.00 94.44 120 MET A O 1
ATOM 978 N N . GLY A 1 121 ? 0.845 -14.723 1.921 1.00 94.56 121 GLY A N 1
ATOM 979 C CA . GLY A 1 121 ? 0.306 -15.722 2.842 1.00 94.56 121 GLY A CA 1
ATOM 980 C C . GLY A 1 121 ? -0.150 -15.125 4.177 1.00 94.56 121 GLY A C 1
ATOM 981 O O . GLY A 1 121 ? -1.157 -15.559 4.738 1.00 94.56 121 GLY A O 1
ATOM 982 N N . LEU A 1 122 ? 0.551 -14.111 4.696 1.00 93.50 122 LEU A N 1
ATOM 983 C CA . LEU A 1 122 ? 0.097 -13.370 5.876 1.00 93.50 122 LEU A CA 1
ATOM 984 C C . LEU A 1 122 ? -1.215 -12.639 5.586 1.00 93.50 122 LEU A C 1
ATOM 986 O O . LEU A 1 122 ? -2.167 -12.818 6.340 1.00 93.50 122 LEU A O 1
ATOM 990 N N . MET A 1 123 ? -1.287 -11.899 4.477 1.00 93.81 123 MET A N 1
ATOM 991 C CA . MET A 1 123 ? -2.496 -11.192 4.046 1.00 93.81 123 MET A CA 1
ATOM 992 C C . MET A 1 123 ? -3.688 -12.138 3.852 1.00 93.81 123 MET A C 1
ATOM 994 O O . MET A 1 123 ? -4.779 -11.838 4.331 1.00 93.81 123 MET A O 1
ATOM 998 N N . ASP A 1 124 ? -3.482 -13.303 3.238 1.00 93.81 124 ASP A N 1
ATOM 999 C CA . ASP A 1 124 ? -4.523 -14.321 3.067 1.00 93.81 124 ASP A CA 1
ATOM 1000 C C . ASP A 1 124 ? -5.066 -14.807 4.415 1.00 93.81 124 ASP A C 1
ATOM 1002 O O . ASP A 1 124 ? -6.278 -14.929 4.590 1.00 93.81 124 ASP A O 1
ATOM 1006 N N . ASN A 1 125 ? -4.199 -15.008 5.414 1.00 93.06 125 ASN A N 1
ATOM 1007 C CA . ASN A 1 125 ? -4.650 -15.364 6.760 1.00 93.06 125 ASN A CA 1
ATOM 1008 C C . ASN A 1 125 ? -5.511 -14.256 7.396 1.00 93.06 125 ASN A C 1
ATOM 1010 O O . ASN A 1 125 ? -6.484 -14.582 8.079 1.00 93.06 125 ASN A O 1
ATOM 1014 N N . ILE A 1 126 ? -5.202 -12.975 7.157 1.00 90.94 126 ILE A N 1
ATOM 1015 C CA . ILE A 1 126 ? -6.027 -11.832 7.604 1.00 90.94 126 ILE A CA 1
ATOM 1016 C C . ILE A 1 126 ? -7.397 -11.853 6.922 1.00 90.94 126 ILE A C 1
ATOM 1018 O O . ILE A 1 126 ? -8.443 -11.793 7.583 1.00 90.94 126 ILE A O 1
ATOM 1022 N N . ILE A 1 127 ? -7.395 -11.981 5.594 1.00 91.12 127 ILE A N 1
ATOM 1023 C CA . ILE A 1 127 ? -8.602 -11.995 4.760 1.00 91.12 127 ILE A CA 1
ATOM 1024 C C . ILE A 1 127 ? -9.522 -13.143 5.196 1.00 91.12 127 ILE A C 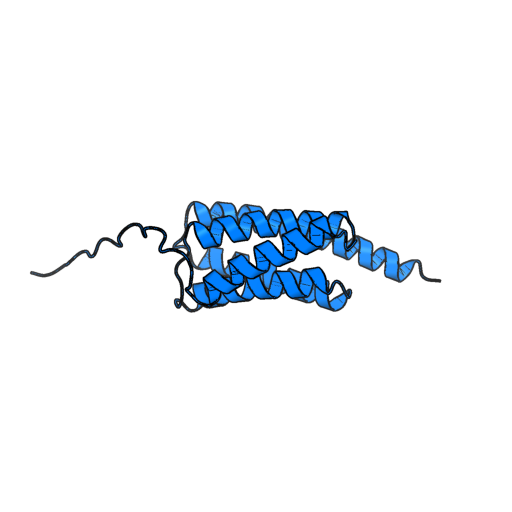1
ATOM 1026 O O . ILE A 1 127 ? -10.705 -12.936 5.473 1.00 91.12 127 ILE A O 1
ATOM 1030 N N . GLU A 1 128 ? -8.971 -14.343 5.373 1.00 91.06 128 GLU A N 1
ATOM 1031 C CA . GLU A 1 128 ? -9.714 -15.528 5.808 1.00 91.06 128 GLU A CA 1
ATOM 1032 C C . GLU A 1 128 ? -10.074 -15.521 7.307 1.00 91.06 128 GLU A C 1
ATOM 1034 O O . GLU A 1 128 ? -10.841 -16.374 7.756 1.00 91.06 128 GLU A O 1
ATOM 1039 N N . GLY A 1 129 ? -9.551 -14.573 8.095 1.00 86.12 129 GLY A N 1
ATOM 1040 C CA . GLY A 1 129 ? -9.778 -14.497 9.543 1.00 86.12 129 GLY A CA 1
ATOM 1041 C C . GLY A 1 129 ? -9.100 -15.622 10.332 1.00 86.12 129 GLY A C 1
ATOM 1042 O O . GLY A 1 129 ? -9.588 -16.021 11.388 1.00 86.12 129 GLY A O 1
ATOM 1043 N N . LYS A 1 130 ? -7.993 -16.159 9.811 1.00 83.06 130 LYS A N 1
ATOM 1044 C CA . LYS A 1 130 ? -7.159 -17.201 10.434 1.00 83.06 130 LYS A CA 1
ATOM 1045 C C . LYS A 1 130 ? -6.013 -16.635 11.273 1.00 83.06 130 LYS A C 1
ATOM 1047 O O . LYS A 1 130 ? -5.163 -17.397 11.734 1.00 83.06 130 LYS A O 1
ATOM 1052 N N . GLU A 1 131 ? -5.966 -15.321 11.465 1.00 68.00 131 GLU A N 1
ATOM 1053 C CA . GLU A 1 131 ? -4.955 -14.689 12.304 1.00 68.00 131 GLU A CA 1
ATOM 1054 C C . GLU A 1 131 ? -4.994 -15.255 13.730 1.00 68.00 131 GLU A C 1
ATOM 1056 O O . GLU A 1 131 ? -6.078 -15.448 14.298 1.00 68.00 131 GLU A O 1
ATOM 1061 N N . PRO A 1 132 ? -3.830 -15.518 14.351 1.00 54.75 132 PRO A N 1
ATOM 1062 C CA . PRO A 1 132 ? -3.797 -15.795 15.775 1.00 54.75 132 PRO A CA 1
ATOM 1063 C C . PRO A 1 132 ? -4.393 -14.576 16.474 1.00 54.75 132 PRO A C 1
ATOM 1065 O O . PRO A 1 132 ? -3.899 -13.472 16.279 1.00 54.75 132 PRO A O 1
ATOM 1068 N N . ALA A 1 133 ? -5.474 -14.776 17.233 1.00 47.09 133 ALA A N 1
ATOM 1069 C CA . ALA A 1 133 ? -6.234 -13.709 17.875 1.00 47.09 133 ALA A CA 1
ATOM 1070 C C . ALA A 1 133 ? -5.305 -12.745 18.634 1.00 47.09 133 ALA A C 1
ATOM 1072 O O . ALA A 1 133 ? -4.922 -12.998 19.778 1.00 47.09 133 ALA A O 1
ATOM 1073 N N . ALA A 1 134 ? -4.926 -11.645 17.987 1.00 46.56 134 ALA A N 1
ATOM 1074 C CA . ALA A 1 134 ? -4.234 -10.551 18.628 1.00 46.56 134 ALA A CA 1
ATOM 1075 C C . ALA A 1 134 ? -5.276 -9.855 19.501 1.00 46.56 134 ALA A C 1
ATOM 1077 O O . ALA A 1 134 ? -6.318 -9.414 19.019 1.00 46.56 134 ALA A O 1
ATOM 1078 N N . THR A 1 135 ? -5.018 -9.844 20.805 1.00 40.81 135 THR A N 1
ATOM 1079 C CA . THR A 1 135 ? -5.810 -9.180 21.843 1.00 40.81 135 THR A CA 1
ATOM 1080 C C . THR A 1 135 ? -6.270 -7.796 21.386 1.00 40.81 135 THR A C 1
ATOM 1082 O O . THR A 1 135 ? -5.482 -6.852 21.381 1.00 40.81 135 THR A O 1
ATOM 1085 N N . GLN A 1 136 ? -7.548 -7.682 21.017 1.00 46.31 136 GLN A N 1
ATOM 1086 C CA . GLN A 1 136 ? -8.228 -6.400 20.844 1.00 46.31 136 GLN A CA 1
ATOM 1087 C C . GLN A 1 136 ? -8.119 -5.596 22.149 1.00 46.31 136 GLN A C 1
ATOM 1089 O O . GLN A 1 136 ? -8.310 -6.167 23.232 1.00 46.31 136 GLN A O 1
ATOM 1094 N N . PRO A 1 137 ? -7.876 -4.275 22.096 1.00 44.12 137 PRO A N 1
ATOM 1095 C CA . PRO A 1 137 ? -8.267 -3.403 23.188 1.00 44.12 137 PRO A CA 1
ATOM 1096 C C . PRO A 1 137 ? -9.789 -3.489 23.274 1.00 44.12 137 PRO A C 1
ATOM 1098 O O . PRO A 1 137 ? -10.487 -3.108 22.339 1.00 44.12 137 PRO A O 1
ATOM 1101 N N . ALA A 1 138 ? -10.290 -4.062 24.367 1.00 42.84 138 ALA A N 1
ATOM 1102 C CA . ALA A 1 138 ? -11.713 -4.181 24.630 1.00 42.84 138 ALA A CA 1
ATOM 1103 C C . ALA A 1 138 ? -12.403 -2.834 24.381 1.00 42.84 138 ALA A C 1
ATOM 1105 O O . ALA A 1 138 ? -12.136 -1.859 25.090 1.00 42.84 138 ALA A O 1
ATOM 1106 N N . ALA A 1 139 ? -13.288 -2.792 23.382 1.00 46.94 139 ALA A N 1
ATOM 1107 C CA . ALA A 1 139 ? -14.268 -1.733 23.257 1.00 46.94 139 ALA A CA 1
ATOM 1108 C C . ALA A 1 139 ? -14.994 -1.649 24.602 1.00 46.94 139 ALA A C 1
ATOM 1110 O O . ALA A 1 139 ? -15.631 -2.605 25.050 1.00 46.94 139 ALA A O 1
ATOM 1111 N N . THR A 1 140 ? -14.813 -0.536 25.308 1.00 42.47 140 THR A N 1
ATOM 1112 C CA . THR A 1 140 ? -15.542 -0.273 26.540 1.00 42.47 140 THR A CA 1
ATOM 1113 C C . THR A 1 140 ? -17.001 -0.079 26.165 1.00 42.47 140 THR A C 1
ATOM 1115 O O . THR A 1 140 ? -17.415 1.029 25.818 1.00 42.47 140 THR A O 1
ATOM 1118 N N . ASP A 1 141 ? -17.772 -1.163 26.238 1.00 44.81 141 ASP A N 1
ATOM 1119 C CA . ASP A 1 141 ? -19.214 -1.109 26.406 1.00 44.81 141 ASP A CA 1
ATOM 1120 C C . ASP A 1 141 ? -19.494 -0.128 27.545 1.00 44.81 141 ASP A C 1
ATOM 1122 O O . ASP A 1 141 ? -19.200 -0.383 28.715 1.00 44.81 141 ASP A O 1
ATOM 1126 N N . THR A 1 142 ? -20.019 1.042 27.200 1.00 46.19 142 THR A N 1
ATOM 1127 C CA . THR A 1 142 ? -20.674 1.913 28.166 1.00 46.19 142 THR A CA 1
ATOM 1128 C C . THR A 1 142 ? -22.134 1.480 28.212 1.00 46.19 142 THR A C 1
ATOM 1130 O O . THR A 1 142 ? -22.902 1.867 27.329 1.00 46.19 142 THR A O 1
ATOM 1133 N N . PRO A 1 143 ? -22.583 0.706 29.219 1.00 58.25 143 PRO A N 1
ATOM 1134 C CA . PRO A 1 143 ? -24.004 0.578 29.453 1.00 58.25 143 PRO A CA 1
ATOM 1135 C C . PRO A 1 143 ? -24.482 1.901 30.053 1.00 58.25 143 PRO A C 1
ATOM 1137 O O . PRO A 1 143 ? -24.423 2.136 31.258 1.00 58.25 143 PRO A O 1
ATOM 1140 N N . THR A 1 144 ? -24.966 2.788 29.189 1.00 56.00 1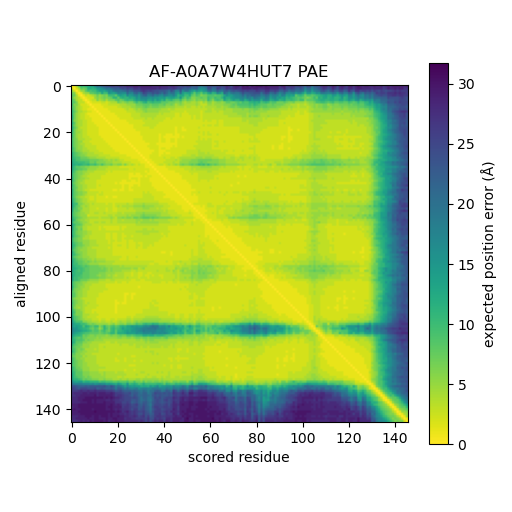44 THR A N 1
ATOM 1141 C CA . THR A 1 144 ? -25.974 3.758 29.606 1.00 56.00 144 THR A CA 1
ATOM 1142 C C . THR A 1 144 ? -27.269 2.983 29.807 1.00 56.00 144 THR A C 1
ATOM 1144 O O . THR A 1 144 ? -27.904 2.604 28.827 1.00 56.00 144 THR A O 1
ATOM 1147 N N . SER A 1 145 ? -27.677 2.756 31.057 1.00 52.56 145 SER A N 1
ATOM 1148 C CA . SER A 1 145 ? -29.101 2.628 31.374 1.00 52.56 145 SER A CA 1
ATOM 1149 C C . SER A 1 145 ? -29.389 2.856 32.862 1.00 52.56 145 SER A C 1
ATOM 1151 O O . SER A 1 145 ? -28.936 2.086 33.701 1.00 52.56 145 SER A O 1
ATOM 1153 N N . SER A 1 146 ? -30.160 3.929 33.089 1.00 50.97 146 SER A N 1
ATOM 1154 C CA . SER A 1 146 ? -31.190 4.216 34.113 1.00 50.97 146 SER A CA 1
ATOM 1155 C C . SER A 1 146 ? -31.015 3.801 35.573 1.00 50.97 146 SER A C 1
ATOM 1157 O O . SER A 1 146 ? -31.012 2.592 35.874 1.00 50.97 146 SER A O 1
#

Secondary structure (DSSP, 8-state):
--HHHHHHHHHHHHHHHHHHHHHHHHHHHHHH-TT-HHHHHHHHHHHHHHHHHHHHHT-HHHHHHHHHHHHHHHHHHTTSS---HHHHHH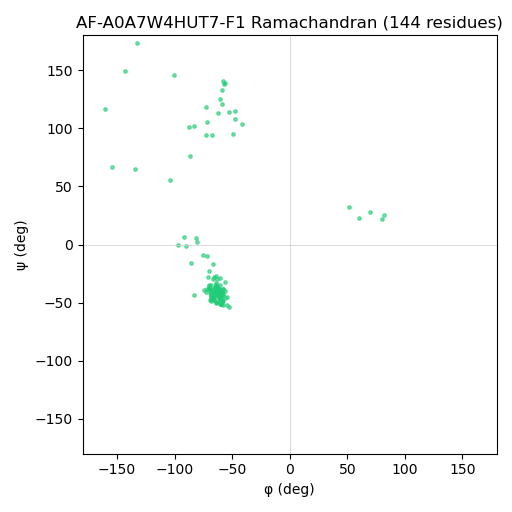HHHHHHHHHHHHHTTT---HHHHHHHHHHHHHHHHHHTT-S---------------

Foldseek 3Di:
DPPPLVVVLVVLLVVLLVLLVVLLVLLVVCVVVQPDLVSLVSNLVSLVVQLVSCVVSVLVLSNVLSVLLNLLSVCCNVVVDTDDPLNSVLSNLSSVLSNVCSVCVNDPPVVSVVSSVVSSVSSVCSNVVVDPDDDDPDPPPDPDDD

Neares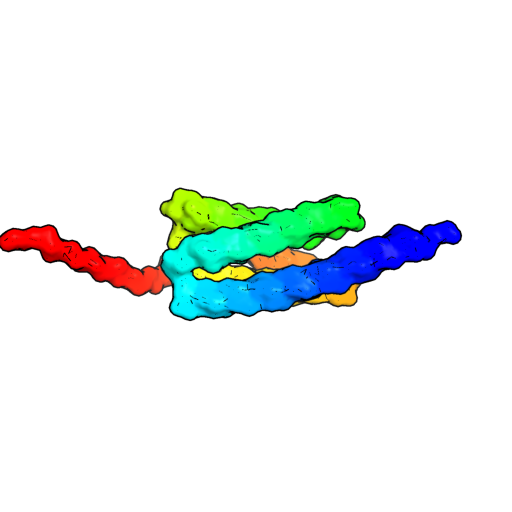t PDB structures (foldseek):
  2lp4-assembly1_A  TM=7.577E-01  e=2.115E-05  Escherichia coli K-12
  1i5n-assembly2_B  TM=8.166E-01  e=4.689E-05  Salmonella enterica subsp. enterica serovar Typhimurium
  1i5n-assembly1_A  TM=8.626E-01  e=1.548E-04  Salmonella enterica subsp. enterica serovar Typhimurium
  7t2y-assembly1_A  TM=9.440E-01  e=1.687E-03  synthetic construct
  6fes-assembly1_A  TM=8.090E-01  e=3.221E-03  synthetic construct

Solvent-accessible surface area (backbone atoms only — not comparable to full-atom values): 8408 Å² total; per-residue (Å²): 138,66,73,63,63,55,52,52,52,52,53,46,50,55,53,46,51,55,46,46,58,51,39,51,55,45,50,56,53,28,70,79,38,56,82,45,62,71,46,52,53,49,47,41,52,47,38,53,50,51,23,54,52,25,55,74,75,67,38,59,69,57,23,60,54,36,50,55,55,40,50,48,47,49,35,37,78,67,69,77,41,75,72,44,73,66,61,52,52,53,48,54,56,45,48,56,48,51,52,49,41,56,74,52,72,65,60,78,48,71,67,58,50,52,50,50,52,52,52,50,54,51,48,49,30,55,69,72,65,65,54,78,85,72,83,69,81,74,79,77,81,74,84,85,74,136

pLDDT: mean 85.2, std 14.72, range [40.81, 96.81]